Protein AF-A0A397TC24-F1 (afdb_monomer_lite)

Secondary structure (DSSP, 8-state):
----SHHHHHHHHHHHHT--TTTHHHHHHHHHHHHSHHHH-TT-TTTT--EEEEES---STT-TTSSTT-EEEE-SSSEEEEEEEE---SSS-HHHHHHHHHHHHHHHHHHHHHHTTT-TT--EEEEEEEETT--EEESSHHHHHHHHHS--S-GGGTT--

Sequence (161 aa):
MSSIDYTNRNEWISFNSSQKLRNRLEANLQNKLVKNFESLFPENWLLGFKFLYEYNWHPVPNRPDKGRNDIILTNGKGIFAVVETKVLNSYSSSYQKLRDVKRQATNYKTMFLERFADDPAVIAVIGVWVTDNYLIGFSNEIDKVIAKAVEPDYPHLLGYL

Radius of gyration: 15.38 Å; chains: 1; bounding box: 37×41×38 Å

Organism: NCBI:txid658196

pLDDT: mean 78.6, std 15.56, range [31.38, 96.75]

Foldseek 3Di:
DDDFAPPQVVVLVVVLVPDDPVCVLQSVVVVCCLPVVPPLDPVQLALLQNHFPDFLDDLDPPCSVQCGGWTWTHSQQQEIEGEFEEEQPDPDHSVVRVVVQLVSLVVSQVSVCVVCVPPPSHPYYWRKYAYSVGDIDTNDVVSSVVSVVSDNPCNPVVVPD

Structure (mmCIF, N/CA/C/O backbone):
data_AF-A0A397TC24-F1
#
_entry.id   AF-A0A397TC24-F1
#
loop_
_atom_site.group_PDB
_atom_site.id
_atom_site.type_symbol
_atom_site.label_atom_id
_atom_site.label_alt_id
_atom_site.label_comp_id
_atom_site.label_asym_id
_atom_site.label_entity_id
_atom_site.label_seq_id
_atom_site.pdbx_PDB_ins_code
_atom_site.Cartn_x
_atom_site.Cartn_y
_atom_site.Cartn_z
_atom_site.occupancy
_atom_site.B_iso_or_equiv
_atom_site.auth_seq_id
_atom_site.auth_comp_id
_atom_site.auth_asym_id
_atom_site.auth_atom_id
_atom_site.pdbx_PDB_model_num
ATOM 1 N N . MET A 1 1 ? -7.957 -11.635 21.300 1.00 31.38 1 MET A N 1
ATOM 2 C CA . MET A 1 1 ? -7.617 -11.760 19.866 1.00 31.38 1 MET A CA 1
ATOM 3 C C . MET A 1 1 ? -6.398 -10.886 19.602 1.00 31.38 1 MET A C 1
ATOM 5 O O . MET A 1 1 ? -6.231 -9.897 20.299 1.00 31.38 1 MET A O 1
ATOM 9 N N . SER A 1 2 ? -5.514 -11.388 18.742 1.00 35.06 2 SER A N 1
ATOM 10 C CA . SER A 1 2 ? -4.066 -11.152 18.571 1.00 35.06 2 SER A CA 1
ATOM 11 C C . SER A 1 2 ? -3.487 -9.757 18.848 1.00 35.06 2 SER A C 1
ATOM 13 O O . SER A 1 2 ? -4.060 -8.745 18.473 1.00 35.06 2 SER A O 1
ATOM 15 N N . SER A 1 3 ? -2.284 -9.758 19.434 1.00 36.22 3 SER A N 1
ATOM 16 C CA . SER A 1 3 ? -1.353 -8.638 19.621 1.00 36.22 3 SER A CA 1
ATOM 17 C C . SER A 1 3 ? -1.254 -7.732 18.387 1.00 36.22 3 SER A C 1
ATOM 19 O O . SER A 1 3 ? -0.673 -8.114 17.372 1.00 36.22 3 SER A O 1
ATOM 21 N N . ILE A 1 4 ? -1.832 -6.539 18.485 1.00 41.31 4 ILE A N 1
ATOM 22 C CA . ILE A 1 4 ? -1.892 -5.550 17.410 1.00 41.31 4 ILE A CA 1
ATOM 23 C C . ILE A 1 4 ? -0.550 -4.788 17.290 1.00 41.31 4 ILE A C 1
ATOM 25 O O . ILE A 1 4 ? 0.015 -4.312 18.274 1.00 41.31 4 ILE A O 1
ATOM 29 N N . ASP A 1 5 ? -0.076 -4.689 16.044 1.00 55.28 5 ASP A N 1
ATOM 30 C CA . ASP A 1 5 ? 0.802 -3.665 15.438 1.00 55.28 5 ASP A CA 1
ATOM 31 C C . ASP A 1 5 ? 2.321 -3.641 15.702 1.00 55.28 5 ASP A C 1
ATOM 33 O O . ASP A 1 5 ? 3.087 -3.275 14.810 1.00 55.28 5 ASP A O 1
ATOM 37 N N . TYR A 1 6 ? 2.827 -4.074 16.859 1.00 50.84 6 TYR A N 1
ATOM 38 C CA . TYR A 1 6 ? 4.283 -3.981 17.101 1.00 50.84 6 TYR A CA 1
ATOM 39 C C . TYR A 1 6 ? 5.109 -5.071 16.404 1.00 50.84 6 TYR A C 1
ATOM 41 O O . TYR A 1 6 ? 6.239 -4.811 15.983 1.00 50.84 6 TYR A O 1
ATOM 49 N N . THR A 1 7 ? 4.565 -6.281 16.257 1.00 60.41 7 THR A N 1
ATOM 50 C CA . THR A 1 7 ? 5.299 -7.428 15.697 1.00 60.41 7 THR A CA 1
ATOM 51 C C . THR A 1 7 ? 5.629 -7.208 14.222 1.00 60.41 7 THR A C 1
ATOM 53 O O . THR A 1 7 ? 6.805 -7.195 13.865 1.00 60.41 7 THR A O 1
ATOM 56 N N . ASN A 1 8 ? 4.628 -6.883 13.396 1.00 70.62 8 ASN A N 1
ATOM 57 C CA . ASN A 1 8 ? 4.832 -6.611 11.969 1.00 70.62 8 ASN A CA 1
ATOM 58 C C . ASN A 1 8 ? 5.770 -5.421 11.738 1.00 70.62 8 ASN A C 1
ATOM 60 O O . ASN A 1 8 ? 6.551 -5.425 10.791 1.00 70.62 8 ASN A O 1
ATOM 64 N N . ARG A 1 9 ? 5.745 -4.408 12.615 1.00 70.31 9 ARG A N 1
ATOM 65 C CA . ARG A 1 9 ? 6.645 -3.253 12.517 1.00 70.31 9 ARG A CA 1
ATOM 66 C C . ARG A 1 9 ? 8.097 -3.611 12.848 1.00 70.31 9 ARG A C 1
ATOM 68 O O . ARG A 1 9 ? 9.009 -3.141 12.168 1.00 70.31 9 ARG A O 1
ATOM 75 N N . ASN A 1 10 ? 8.330 -4.450 13.855 1.00 68.69 10 ASN A N 1
ATOM 76 C CA . ASN A 1 10 ? 9.671 -4.929 14.209 1.00 68.69 10 ASN A CA 1
ATOM 77 C C . ASN A 1 10 ? 10.237 -5.884 13.146 1.00 68.69 10 ASN A C 1
ATOM 79 O O . ASN A 1 10 ? 11.413 -5.789 12.773 1.00 68.69 10 ASN A O 1
ATOM 83 N N . GLU A 1 11 ? 9.392 -6.763 12.610 1.00 76.88 11 GLU A N 1
ATOM 84 C CA . GLU A 1 11 ? 9.747 -7.642 11.498 1.00 76.88 11 GLU A CA 1
ATOM 85 C C . GLU A 1 11 ? 10.017 -6.840 10.217 1.00 76.88 11 GLU A C 1
ATOM 87 O O . GLU A 1 11 ? 11.026 -7.076 9.549 1.00 76.88 11 GLU A O 1
ATOM 92 N N . TRP A 1 12 ? 9.218 -5.803 9.939 1.00 77.56 12 TRP A N 1
ATOM 93 C CA . TRP A 1 12 ? 9.466 -4.838 8.867 1.00 77.56 12 TRP A CA 1
ATOM 94 C C . TRP A 1 12 ? 10.823 -4.147 9.006 1.00 77.56 12 TRP A C 1
ATOM 96 O O . TRP A 1 12 ? 11.564 -4.064 8.031 1.00 77.56 12 TRP A O 1
ATOM 106 N N . ILE A 1 13 ? 11.188 -3.663 10.199 1.00 73.12 13 ILE A N 1
ATOM 107 C CA . ILE A 1 13 ? 12.490 -3.010 10.423 1.00 73.12 13 ILE A CA 1
ATOM 108 C C . ILE A 1 13 ? 13.638 -3.967 10.074 1.00 73.12 13 ILE A C 1
ATOM 110 O O . ILE A 1 13 ? 14.586 -3.567 9.387 1.00 73.12 13 ILE A O 1
ATOM 114 N N . SER A 1 14 ? 13.538 -5.226 10.503 1.00 75.88 14 SER A N 1
ATOM 115 C CA . SER A 1 14 ? 14.528 -6.269 10.209 1.00 75.88 14 SER A CA 1
ATOM 116 C C . SER A 1 14 ? 14.588 -6.574 8.709 1.00 75.88 14 SER A C 1
ATOM 118 O O . SER A 1 14 ? 15.664 -6.558 8.106 1.00 75.88 14 SER A O 1
ATOM 120 N N . PHE A 1 15 ? 13.427 -6.761 8.079 1.00 76.38 15 PHE A N 1
ATOM 121 C CA . PHE A 1 15 ? 13.292 -7.018 6.648 1.00 76.38 15 PHE A CA 1
ATOM 122 C C . PHE A 1 15 ? 13.861 -5.871 5.804 1.00 76.38 15 PHE A C 1
ATOM 124 O O . PHE A 1 15 ? 14.714 -6.091 4.943 1.00 76.38 15 PHE A O 1
ATOM 131 N N . ASN A 1 16 ? 13.450 -4.637 6.086 1.00 71.56 16 ASN A N 1
ATOM 132 C CA . ASN A 1 16 ? 13.873 -3.438 5.373 1.00 71.56 16 ASN A CA 1
ATOM 133 C C . ASN A 1 16 ? 15.393 -3.224 5.465 1.00 71.56 16 ASN A C 1
ATOM 135 O O . ASN A 1 16 ? 16.034 -2.854 4.480 1.00 71.56 16 ASN A O 1
ATOM 139 N N . SER A 1 17 ? 15.991 -3.524 6.623 1.00 71.94 17 SER A N 1
ATOM 140 C CA . SER A 1 17 ? 17.444 -3.425 6.837 1.00 71.94 17 SER A CA 1
ATOM 141 C C . SER A 1 17 ? 18.251 -4.441 6.014 1.00 71.94 17 SER A C 1
ATOM 143 O O . SER A 1 17 ? 19.431 -4.213 5.756 1.00 71.94 17 SER A O 1
ATOM 145 N N . SER A 1 18 ? 17.624 -5.532 5.559 1.00 71.25 18 SER A N 1
ATOM 146 C CA . SER A 1 18 ? 18.259 -6.594 4.761 1.00 71.25 18 SER A CA 1
ATOM 147 C C . SER A 1 18 ? 18.206 -6.373 3.236 1.00 71.25 18 SER A C 1
ATOM 149 O O . SER A 1 18 ? 18.752 -7.168 2.467 1.00 71.25 18 SER A O 1
ATOM 151 N N . GLN A 1 19 ? 17.558 -5.300 2.764 1.00 69.19 19 GLN A N 1
ATOM 152 C CA . GLN A 1 19 ? 17.333 -5.061 1.334 1.00 69.19 19 GLN A CA 1
ATOM 153 C C . GLN A 1 19 ? 18.613 -4.697 0.563 1.00 69.19 19 GLN A C 1
ATOM 155 O O . GLN A 1 19 ? 19.435 -3.886 0.992 1.00 69.19 19 GLN A O 1
ATOM 160 N N . LYS A 1 20 ? 18.761 -5.257 -0.648 1.00 64.25 20 LYS A N 1
ATOM 161 C CA . LYS A 1 20 ? 19.889 -4.969 -1.557 1.00 64.25 20 LYS A CA 1
ATOM 162 C C . LYS A 1 20 ? 19.849 -3.520 -2.074 1.00 64.25 20 LYS A C 1
ATOM 164 O O . LYS A 1 20 ? 18.779 -2.949 -2.258 1.00 64.25 20 LYS A O 1
ATOM 169 N N . LEU A 1 21 ? 21.015 -2.967 -2.435 1.00 54.66 21 LEU A N 1
ATOM 170 C CA . LEU A 1 21 ? 21.211 -1.581 -2.912 1.00 54.66 21 LEU A CA 1
ATOM 171 C C . LEU A 1 21 ? 20.196 -1.084 -3.963 1.00 54.66 21 LEU A C 1
ATOM 173 O O . LEU A 1 21 ? 19.716 0.037 -3.834 1.00 54.66 21 LEU A O 1
ATOM 177 N N . ARG A 1 22 ? 19.829 -1.897 -4.969 1.00 53.75 22 ARG A N 1
ATOM 178 C CA . ARG A 1 22 ? 18.840 -1.505 -6.002 1.00 53.75 22 ARG A CA 1
ATOM 179 C C . ARG A 1 22 ? 17.420 -1.322 -5.456 1.00 53.75 22 ARG A C 1
ATOM 181 O O . ARG A 1 22 ? 16.700 -0.473 -5.962 1.00 53.75 22 ARG A O 1
ATOM 188 N N . ASN A 1 23 ? 17.054 -2.060 -4.412 1.00 65.88 23 ASN A N 1
ATOM 189 C CA . ASN A 1 23 ? 15.761 -1.932 -3.737 1.00 65.88 23 ASN A CA 1
ATOM 190 C C . ASN A 1 23 ? 15.810 -0.894 -2.611 1.00 65.88 23 ASN A C 1
ATOM 192 O O . ASN A 1 23 ? 14.775 -0.494 -2.100 1.00 65.88 23 ASN A O 1
ATOM 196 N N . ARG A 1 24 ? 17.008 -0.445 -2.217 1.00 73.50 24 ARG A N 1
ATOM 197 C CA . ARG A 1 24 ? 17.217 0.380 -1.025 1.00 73.50 24 ARG A CA 1
ATOM 198 C C . ARG A 1 24 ? 16.514 1.734 -1.101 1.00 73.50 24 ARG A C 1
ATOM 200 O O . ARG A 1 24 ? 16.097 2.237 -0.071 1.00 73.50 24 ARG A O 1
ATOM 207 N N . LEU A 1 25 ? 16.373 2.330 -2.287 1.00 78.44 25 LEU A N 1
ATOM 208 C CA . LEU A 1 25 ? 15.674 3.614 -2.436 1.00 78.44 25 LEU A CA 1
ATOM 209 C C . LEU A 1 25 ? 14.164 3.478 -2.205 1.00 78.44 25 LEU A C 1
ATOM 211 O O . LEU A 1 25 ? 13.588 4.274 -1.470 1.00 78.44 25 LEU A O 1
ATOM 215 N N . GLU A 1 26 ? 13.549 2.452 -2.786 1.00 78.75 26 GLU A N 1
ATOM 216 C CA . GLU A 1 26 ? 12.122 2.162 -2.623 1.00 78.75 26 GLU A CA 1
ATOM 217 C C . GLU A 1 26 ? 11.822 1.669 -1.201 1.00 78.75 26 GLU A C 1
ATOM 219 O O . GLU A 1 26 ? 10.943 2.201 -0.532 1.00 78.75 26 GLU A O 1
ATOM 224 N N . ALA A 1 27 ? 12.672 0.787 -0.674 1.00 79.06 27 ALA A N 1
ATOM 225 C CA . ALA A 1 27 ? 12.647 0.343 0.716 1.00 79.06 27 ALA A CA 1
ATOM 226 C C . ALA A 1 27 ? 12.792 1.527 1.697 1.00 79.06 27 ALA A C 1
ATOM 228 O O . ALA A 1 27 ? 12.069 1.635 2.683 1.00 79.06 27 ALA A O 1
ATOM 229 N N . ASN A 1 28 ? 13.659 2.502 1.400 1.00 81.56 28 ASN A N 1
ATOM 230 C CA . ASN A 1 28 ? 13.764 3.730 2.194 1.00 81.56 28 ASN A CA 1
ATOM 231 C C . ASN A 1 28 ? 12.493 4.587 2.123 1.00 81.56 28 ASN A C 1
ATOM 233 O O . ASN A 1 28 ? 12.125 5.182 3.135 1.00 81.56 28 ASN A O 1
ATOM 237 N N . LEU A 1 29 ? 11.836 4.674 0.963 1.00 82.81 29 LEU A N 1
ATOM 238 C CA . LEU A 1 29 ? 10.561 5.378 0.810 1.00 82.81 29 LEU A CA 1
ATOM 239 C C . LEU A 1 29 ? 9.457 4.697 1.632 1.00 82.81 29 LEU A C 1
ATOM 241 O O . LEU A 1 29 ? 8.767 5.366 2.395 1.00 82.81 29 LEU A O 1
ATOM 245 N N . GLN A 1 30 ? 9.354 3.373 1.563 1.00 82.06 30 GLN A N 1
ATOM 246 C CA . GLN A 1 30 ? 8.423 2.576 2.367 1.00 82.06 30 GLN A CA 1
ATOM 247 C C . GLN A 1 30 ? 8.725 2.690 3.864 1.00 82.06 30 GLN A C 1
ATOM 249 O O . GLN A 1 30 ? 7.831 2.855 4.684 1.00 82.06 30 GLN A O 1
ATOM 254 N N . ASN A 1 31 ? 9.998 2.688 4.251 1.00 80.44 31 ASN A N 1
ATOM 255 C CA . ASN A 1 31 ? 10.389 2.866 5.643 1.00 80.44 31 ASN A CA 1
ATOM 256 C C . ASN A 1 31 ? 10.054 4.271 6.154 1.00 80.44 31 ASN A C 1
ATOM 258 O O . ASN A 1 31 ? 9.653 4.422 7.304 1.00 80.44 31 ASN A O 1
ATOM 262 N N . LYS A 1 32 ? 10.187 5.297 5.307 1.00 79.56 32 LYS A N 1
ATOM 263 C CA . LYS A 1 32 ? 9.715 6.651 5.611 1.00 79.56 32 LYS A CA 1
ATOM 264 C C . LYS A 1 32 ? 8.197 6.670 5.789 1.00 79.56 32 LYS A C 1
ATOM 266 O O . LYS A 1 32 ? 7.750 7.197 6.799 1.00 79.56 32 LYS A O 1
ATOM 271 N N . LEU A 1 33 ? 7.446 6.037 4.885 1.00 78.69 33 LEU A N 1
ATOM 272 C CA . LEU A 1 33 ? 5.995 5.854 4.998 1.00 78.69 33 LEU A CA 1
ATOM 273 C C . LEU A 1 33 ? 5.622 5.209 6.344 1.00 78.69 33 LEU A C 1
ATOM 275 O O . LEU A 1 33 ? 4.882 5.799 7.116 1.00 78.69 33 LEU A O 1
ATOM 279 N N . VAL A 1 34 ? 6.210 4.061 6.687 1.00 77.06 34 VAL A N 1
ATOM 280 C CA . VAL A 1 34 ? 5.903 3.317 7.926 1.00 77.06 34 VAL A CA 1
ATOM 281 C C . VAL A 1 34 ? 6.361 4.045 9.205 1.00 77.06 34 VAL A C 1
ATOM 283 O O . VAL A 1 34 ? 5.780 3.861 10.278 1.00 77.06 34 VAL A O 1
ATOM 286 N N . LYS A 1 35 ? 7.430 4.852 9.153 1.00 74.50 35 LYS A N 1
ATOM 287 C CA . LYS A 1 35 ? 7.957 5.558 10.339 1.00 74.50 35 LYS A CA 1
ATOM 288 C C . LYS A 1 35 ? 7.313 6.916 10.584 1.00 74.50 35 LYS A C 1
ATOM 290 O O . LYS A 1 35 ? 7.052 7.243 11.734 1.00 74.50 35 LYS A O 1
ATOM 295 N N . ASN A 1 36 ? 7.077 7.675 9.521 1.00 68.00 36 ASN A N 1
ATOM 296 C CA . ASN A 1 36 ? 6.734 9.095 9.568 1.00 68.00 36 ASN A CA 1
ATOM 297 C C . ASN A 1 36 ? 5.397 9.365 8.868 1.00 68.00 36 ASN A C 1
ATOM 299 O O . ASN A 1 36 ? 5.219 10.405 8.239 1.00 68.00 36 ASN A O 1
ATOM 303 N N . PHE A 1 37 ? 4.477 8.404 8.943 1.00 66.44 37 PHE A N 1
ATOM 304 C CA . PHE A 1 37 ? 3.209 8.441 8.228 1.00 66.44 37 PHE A CA 1
ATOM 305 C C . PHE A 1 37 ? 2.443 9.754 8.445 1.00 66.44 37 PHE A C 1
ATOM 307 O O . PHE A 1 37 ? 1.965 10.371 7.501 1.00 66.44 37 PHE A O 1
ATOM 314 N N . GLU A 1 38 ? 2.396 10.214 9.692 1.00 62.41 38 GLU A N 1
ATOM 315 C CA . GLU A 1 38 ? 1.660 11.412 10.099 1.00 62.41 38 GLU A CA 1
ATOM 316 C C . GLU A 1 38 ? 2.323 12.718 9.636 1.00 62.41 38 GLU A C 1
ATOM 318 O O . GLU A 1 38 ? 1.632 13.696 9.378 1.00 62.41 38 GLU A O 1
ATOM 323 N N . SER A 1 39 ? 3.654 12.750 9.498 1.00 60.97 39 SER A N 1
ATOM 324 C CA . SER A 1 39 ? 4.402 13.981 9.198 1.00 60.97 39 SER A CA 1
ATOM 325 C C . SER A 1 39 ? 4.775 14.150 7.727 1.00 60.97 39 SER A C 1
ATOM 327 O O . SER A 1 39 ? 5.140 15.247 7.308 1.00 60.97 39 SER A O 1
ATOM 329 N N . LEU A 1 40 ? 4.695 13.085 6.926 1.00 59.78 40 LEU A N 1
ATOM 330 C CA . LEU A 1 40 ? 5.046 13.130 5.504 1.00 59.78 40 LEU A CA 1
ATOM 331 C C . LEU A 1 40 ? 3.917 13.640 4.605 1.00 59.78 40 LEU A C 1
ATOM 333 O O . LEU A 1 40 ? 4.192 13.995 3.458 1.00 59.78 40 LEU A O 1
ATOM 337 N N . PHE A 1 41 ? 2.672 13.680 5.091 1.00 61.56 41 PHE A N 1
ATOM 338 C CA . PHE A 1 41 ? 1.503 13.925 4.245 1.00 61.56 41 PHE A CA 1
ATOM 339 C C . PHE A 1 41 ? 0.675 15.113 4.735 1.00 61.56 41 PHE A C 1
ATOM 341 O O . PHE A 1 41 ? -0.219 14.932 5.559 1.00 61.56 41 PHE A O 1
ATOM 348 N N . PRO A 1 42 ? 0.917 16.322 4.189 1.00 51.44 42 PRO A N 1
ATOM 349 C CA . PRO A 1 42 ? 0.244 17.549 4.621 1.00 51.44 42 PRO A CA 1
ATOM 350 C C . PRO A 1 42 ? -1.270 17.571 4.349 1.00 51.44 42 PRO A C 1
ATOM 352 O O . PRO A 1 42 ? -1.957 18.457 4.842 1.00 51.44 42 PRO A O 1
ATOM 355 N N . GLU A 1 43 ? -1.811 16.611 3.588 1.00 56.44 43 GLU A N 1
ATOM 356 C CA . GLU A 1 43 ? -3.245 16.533 3.276 1.00 56.44 43 GLU A CA 1
ATOM 357 C C . GLU A 1 43 ? -4.007 15.404 3.993 1.00 56.44 43 GLU A C 1
ATOM 359 O O . GLU A 1 43 ? -5.147 15.105 3.640 1.00 56.44 43 GLU A O 1
ATOM 364 N N . ASN A 1 44 ? -3.425 14.765 5.010 1.00 61.25 44 ASN A N 1
ATOM 365 C CA . ASN A 1 44 ? -4.121 13.792 5.864 1.00 61.25 44 ASN A CA 1
ATOM 366 C C . ASN A 1 44 ? -4.682 12.535 5.156 1.00 61.25 44 ASN A C 1
ATOM 368 O O . ASN A 1 44 ? -5.459 11.790 5.751 1.00 61.25 44 ASN A O 1
ATOM 372 N N . TRP A 1 45 ? -4.299 12.265 3.903 1.00 62.38 45 TRP A N 1
ATOM 373 C CA . TRP A 1 45 ? -4.986 11.318 3.005 1.00 62.38 45 TRP A CA 1
ATOM 374 C C . TRP A 1 45 ? -5.061 9.863 3.472 1.00 62.38 45 TRP A C 1
ATOM 376 O O . TRP A 1 45 ? -5.807 9.083 2.891 1.00 62.38 45 TRP A O 1
ATOM 386 N N . LEU A 1 46 ? -4.301 9.485 4.492 1.00 74.00 46 LEU A N 1
ATOM 387 C CA . LEU A 1 46 ? -4.284 8.128 5.017 1.00 74.00 46 LEU A CA 1
ATOM 388 C C . LEU A 1 46 ? -4.112 8.096 6.550 1.00 74.00 46 LEU A C 1
ATOM 390 O O . LEU A 1 46 ? -3.738 7.062 7.092 1.00 74.00 46 LEU A O 1
ATOM 394 N N . LEU A 1 47 ? -4.361 9.199 7.272 1.00 73.94 47 LEU A N 1
ATOM 395 C CA . LEU A 1 47 ? -4.142 9.261 8.734 1.00 73.94 47 LEU A CA 1
ATOM 396 C C . LEU A 1 47 ? -4.905 8.186 9.524 1.00 73.94 47 LEU A C 1
ATOM 398 O O . LEU A 1 47 ? -4.493 7.798 10.616 1.00 73.94 47 LEU A O 1
ATOM 402 N N . GLY A 1 48 ? -6.019 7.701 8.980 1.00 80.06 48 GLY A N 1
ATOM 403 C CA . GLY A 1 48 ? -6.779 6.606 9.566 1.00 80.06 48 GLY A CA 1
ATOM 404 C C . GLY A 1 48 ? -6.161 5.210 9.383 1.00 80.06 48 GLY A C 1
ATOM 405 O O . GLY A 1 48 ? -6.604 4.273 10.040 1.00 80.06 48 GLY A O 1
ATOM 406 N N . PHE A 1 49 ? -5.140 5.040 8.535 1.00 85.69 49 PHE A N 1
ATOM 407 C CA . PHE A 1 49 ? -4.502 3.753 8.216 1.00 85.69 49 PHE A CA 1
ATOM 408 C C . PHE A 1 49 ? -3.248 3.523 9.067 1.00 85.69 49 PHE A C 1
ATOM 410 O O . PHE A 1 49 ? -2.118 3.579 8.584 1.00 85.69 49 PHE A O 1
ATOM 417 N N . LYS A 1 50 ? -3.459 3.291 10.362 1.00 79.75 50 LYS A N 1
ATOM 418 C CA . LYS A 1 50 ? -2.394 3.278 11.376 1.00 79.75 50 LYS A CA 1
ATOM 419 C C . LYS A 1 50 ? -1.595 1.979 11.442 1.00 79.75 50 LYS A C 1
ATOM 421 O O . LYS A 1 50 ? -0.479 1.989 11.947 1.00 79.75 50 LYS A O 1
ATOM 426 N N . PHE A 1 51 ? -2.158 0.884 10.943 1.00 82.38 51 PHE A N 1
ATOM 427 C CA . PHE A 1 51 ? -1.616 -0.450 11.166 1.00 82.38 51 PHE A CA 1
ATOM 428 C C . PHE A 1 51 ? -0.931 -0.989 9.911 1.00 82.38 51 PHE A C 1
ATOM 430 O O . PHE A 1 51 ? -1.503 -0.924 8.819 1.00 82.38 51 PHE A O 1
ATOM 437 N N . LEU A 1 52 ? 0.256 -1.583 10.067 1.00 86.81 52 LEU A N 1
ATOM 438 C CA . LEU A 1 52 ? 0.912 -2.340 8.995 1.00 86.81 52 LEU A CA 1
ATOM 439 C C . LEU A 1 52 ? 0.365 -3.775 8.978 1.00 86.81 52 LEU A C 1
ATOM 441 O O . LEU A 1 52 ? 0.747 -4.609 9.802 1.00 86.81 52 LEU A O 1
ATOM 445 N N . TYR A 1 53 ? -0.530 -4.061 8.035 1.00 88.12 53 TYR A N 1
ATOM 446 C CA . TYR A 1 53 ? -1.180 -5.366 7.911 1.00 88.12 53 TYR A CA 1
ATOM 447 C C . TYR A 1 53 ? -0.246 -6.421 7.312 1.00 88.12 53 TYR A C 1
ATOM 449 O O . TYR A 1 53 ? -0.052 -7.481 7.900 1.00 88.12 53 TYR A O 1
ATOM 457 N N . GLU A 1 54 ? 0.361 -6.118 6.166 1.00 87.75 54 GLU A N 1
ATOM 458 C CA . GLU A 1 54 ? 1.263 -7.025 5.455 1.00 87.75 54 GLU A CA 1
ATOM 459 C C . GLU A 1 54 ? 2.373 -6.204 4.791 1.00 87.75 54 GLU A C 1
ATOM 461 O O . GLU A 1 54 ? 2.171 -5.060 4.379 1.00 87.75 54 GLU A O 1
ATOM 466 N N . TYR A 1 55 ? 3.567 -6.776 4.714 1.00 84.06 55 TY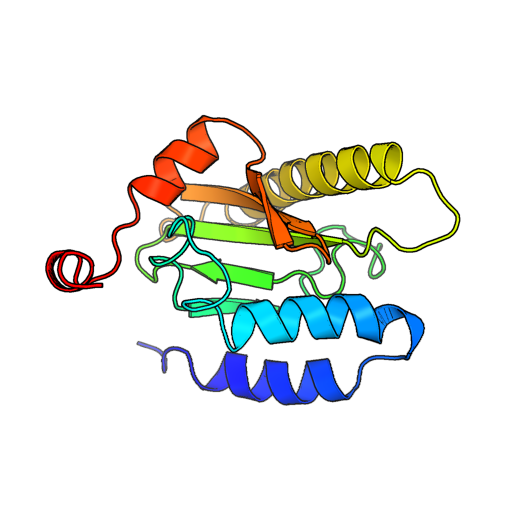R A N 1
ATOM 467 C CA . TYR A 1 55 ? 4.711 -6.201 4.018 1.00 84.06 55 TYR A CA 1
ATOM 468 C C . TYR A 1 55 ? 5.359 -7.275 3.155 1.00 84.06 55 TYR A C 1
ATOM 470 O O . TYR A 1 55 ? 5.154 -8.467 3.386 1.00 84.06 55 TYR A O 1
ATOM 478 N N . ASN A 1 56 ? 6.175 -6.861 2.180 1.00 76.81 56 ASN A N 1
ATOM 479 C CA . ASN A 1 56 ? 6.760 -7.796 1.215 1.00 76.81 56 ASN A CA 1
ATOM 480 C C . ASN A 1 56 ? 5.681 -8.632 0.522 1.00 76.81 56 ASN A C 1
ATOM 482 O O . ASN A 1 56 ? 5.806 -9.849 0.370 1.00 76.81 56 ASN A O 1
ATOM 486 N N . TRP A 1 57 ? 4.588 -7.970 0.171 1.00 80.00 57 TRP A N 1
ATOM 487 C CA . TRP A 1 57 ? 3.450 -8.649 -0.401 1.00 80.00 57 TRP A CA 1
ATOM 488 C C . TRP A 1 57 ? 3.784 -9.152 -1.812 1.00 80.00 57 TRP A C 1
ATOM 490 O O . TRP A 1 57 ? 4.477 -8.496 -2.584 1.00 80.00 57 TRP A O 1
ATOM 500 N N . HIS A 1 58 ? 3.331 -10.360 -2.143 1.00 79.12 58 HIS A N 1
ATOM 501 C CA . HIS A 1 58 ? 3.596 -10.998 -3.435 1.00 79.12 58 HIS A CA 1
ATOM 502 C C . HIS A 1 58 ? 2.271 -11.258 -4.153 1.00 79.12 58 HIS A C 1
ATOM 504 O O . HIS A 1 58 ? 1.780 -12.388 -4.147 1.00 79.12 58 HIS A O 1
ATOM 510 N N . PRO A 1 59 ? 1.666 -10.219 -4.753 1.00 75.81 59 PRO A N 1
ATOM 511 C CA . PRO A 1 59 ? 0.345 -10.324 -5.363 1.00 75.81 59 PRO A CA 1
ATOM 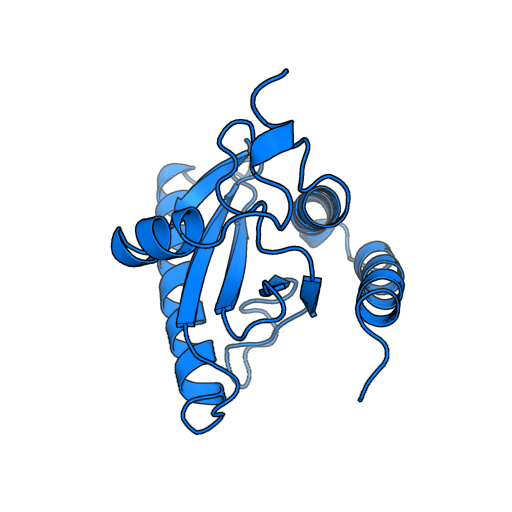512 C C . PRO A 1 59 ? 0.298 -11.258 -6.573 1.00 75.81 59 PRO A C 1
ATOM 514 O O . PRO A 1 59 ? -0.754 -11.804 -6.884 1.00 75.81 59 PRO A O 1
ATOM 517 N N . VAL A 1 60 ? 1.421 -11.438 -7.278 1.00 79.19 60 VAL A N 1
ATOM 518 C CA . VAL A 1 60 ? 1.451 -12.170 -8.549 1.00 79.19 60 VAL A CA 1
ATOM 519 C C . VAL A 1 60 ? 2.055 -13.568 -8.358 1.00 79.19 60 VAL A C 1
ATOM 521 O O . VAL A 1 60 ? 3.259 -13.684 -8.092 1.00 79.19 60 VAL A O 1
ATOM 524 N N . PRO A 1 61 ? 1.273 -14.647 -8.563 1.00 76.56 61 PRO A N 1
ATOM 525 C CA . PRO A 1 61 ? 1.780 -16.013 -8.492 1.00 76.56 61 PRO A CA 1
ATOM 526 C C . PRO A 1 61 ? 2.971 -16.224 -9.432 1.00 76.56 61 PRO A C 1
ATOM 528 O O . PRO A 1 61 ? 2.971 -15.767 -10.576 1.00 76.56 61 PRO A O 1
ATOM 531 N N . ASN A 1 62 ? 3.998 -16.932 -8.955 1.00 79.50 62 ASN A N 1
ATOM 532 C CA . ASN A 1 62 ? 5.217 -17.255 -9.712 1.00 79.50 62 ASN A CA 1
ATOM 533 C C . ASN A 1 62 ? 6.028 -16.038 -10.205 1.00 79.50 62 ASN A C 1
ATOM 535 O O . ASN A 1 62 ? 6.930 -16.187 -11.033 1.00 79.50 62 ASN A O 1
ATOM 539 N N . ARG A 1 63 ? 5.745 -14.831 -9.695 1.00 77.12 63 ARG A N 1
ATOM 540 C CA . ARG A 1 63 ? 6.464 -13.591 -10.018 1.00 77.12 63 ARG A CA 1
ATOM 541 C C . ARG A 1 63 ? 6.872 -12.870 -8.734 1.00 77.12 63 ARG A C 1
ATOM 543 O O . ARG A 1 63 ? 6.334 -11.810 -8.425 1.00 77.12 63 ARG A O 1
ATOM 550 N N . PRO A 1 64 ? 7.860 -13.406 -7.991 1.00 69.19 64 PRO A N 1
ATOM 551 C CA . PRO A 1 64 ? 8.321 -12.803 -6.740 1.00 69.19 64 PRO A CA 1
ATOM 552 C C . PRO A 1 64 ? 9.004 -11.439 -6.945 1.00 69.19 64 PRO A C 1
ATOM 554 O O . PRO A 1 64 ? 9.393 -10.789 -5.984 1.00 69.19 64 PRO A O 1
ATOM 557 N N . ASP A 1 65 ? 9.206 -11.011 -8.195 1.00 69.50 65 ASP A N 1
ATOM 558 C CA . ASP A 1 65 ? 9.648 -9.671 -8.577 1.00 69.50 65 ASP A CA 1
ATOM 559 C C . ASP A 1 65 ? 8.515 -8.631 -8.580 1.00 69.50 65 ASP A C 1
ATOM 561 O O . ASP A 1 65 ? 8.796 -7.433 -8.584 1.00 69.50 65 ASP A O 1
ATOM 565 N N . LYS A 1 66 ? 7.247 -9.060 -8.612 1.00 71.56 66 LYS A N 1
ATOM 566 C CA . LYS A 1 66 ? 6.076 -8.190 -8.752 1.00 71.56 66 LYS A CA 1
ATOM 567 C C . LYS A 1 66 ? 5.402 -7.962 -7.407 1.00 71.56 66 LYS A C 1
ATOM 569 O O . LYS A 1 66 ? 4.970 -8.909 -6.762 1.00 71.56 66 LYS A O 1
ATOM 574 N N . GLY A 1 67 ? 5.347 -6.692 -7.017 1.00 64.69 67 GLY A N 1
ATOM 575 C CA . GLY A 1 67 ? 4.808 -6.221 -5.740 1.00 64.69 67 GLY A CA 1
ATOM 576 C C . GLY A 1 67 ? 5.761 -6.419 -4.566 1.00 64.69 67 GLY A C 1
ATOM 577 O O . GLY A 1 67 ? 5.461 -6.057 -3.437 1.00 64.69 67 GLY A O 1
ATOM 578 N N . ARG A 1 68 ? 6.957 -6.956 -4.833 1.00 68.75 68 ARG A N 1
ATOM 579 C CA . ARG A 1 68 ? 7.981 -7.177 -3.820 1.00 68.75 68 ARG A CA 1
ATOM 580 C C . ARG A 1 68 ? 8.273 -5.880 -3.066 1.00 68.75 68 ARG A C 1
ATOM 582 O O . ARG A 1 68 ? 8.731 -4.910 -3.660 1.00 68.75 68 ARG A O 1
ATOM 589 N N . ASN A 1 69 ? 8.134 -5.954 -1.745 1.00 69.25 69 ASN A N 1
ATOM 590 C CA . ASN A 1 69 ? 8.246 -4.864 -0.768 1.00 69.25 69 ASN A CA 1
ATOM 591 C C . ASN A 1 69 ? 7.028 -3.942 -0.633 1.00 69.25 69 ASN A C 1
ATOM 593 O O . ASN A 1 69 ? 7.049 -3.114 0.273 1.00 69.25 69 ASN A O 1
ATOM 597 N N . ASP A 1 70 ? 5.977 -4.090 -1.439 1.00 81.88 70 ASP A N 1
ATOM 598 C CA . ASP A 1 70 ? 4.754 -3.318 -1.224 1.00 81.88 70 ASP A CA 1
ATOM 599 C C . ASP A 1 70 ? 4.184 -3.585 0.164 1.00 81.88 70 ASP A C 1
ATOM 601 O O . ASP A 1 70 ? 4.357 -4.665 0.753 1.00 81.88 70 ASP A O 1
ATOM 605 N N . ILE A 1 71 ? 3.525 -2.554 0.681 1.00 88.25 71 ILE A N 1
ATOM 606 C CA . ILE A 1 71 ? 2.953 -2.549 2.018 1.00 88.25 71 ILE A CA 1
ATOM 607 C C . ILE A 1 71 ? 1.436 -2.469 1.919 1.00 88.25 71 ILE A C 1
ATOM 609 O O . ILE A 1 71 ? 0.875 -1.768 1.074 1.00 88.25 71 ILE A O 1
ATOM 613 N N . ILE A 1 72 ? 0.776 -3.178 2.821 1.00 90.94 72 ILE A N 1
ATOM 614 C CA . ILE A 1 72 ? -0.662 -3.103 3.022 1.00 90.94 72 ILE A CA 1
ATOM 615 C C . ILE A 1 72 ? -0.882 -2.479 4.390 1.00 90.94 72 ILE A C 1
ATOM 617 O O . ILE A 1 72 ? -0.416 -2.996 5.408 1.00 90.94 72 ILE A O 1
ATOM 621 N N . LEU A 1 73 ? -1.590 -1.357 4.407 1.00 90.44 73 LEU A N 1
ATOM 622 C CA . LE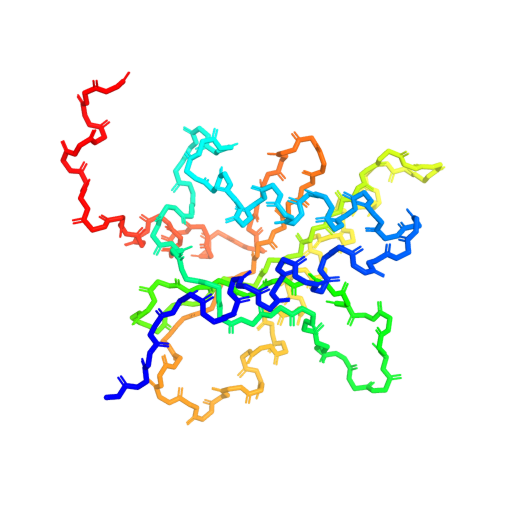U A 1 73 ? -1.994 -0.673 5.628 1.00 90.44 73 LEU A CA 1
ATOM 623 C C . LEU A 1 73 ? -3.465 -0.959 5.925 1.00 90.44 73 LEU A C 1
ATOM 625 O O . LEU A 1 73 ? -4.239 -1.273 5.023 1.00 90.44 73 LEU A O 1
ATOM 629 N N . THR A 1 74 ? -3.881 -0.816 7.178 1.00 91.06 74 THR A N 1
ATOM 630 C CA . THR A 1 74 ? -5.294 -0.917 7.561 1.00 91.06 74 THR A CA 1
ATOM 631 C C . THR A 1 74 ? -5.659 0.078 8.654 1.00 91.06 74 THR A C 1
ATOM 633 O O . THR A 1 74 ? -4.809 0.521 9.427 1.00 91.06 74 THR A O 1
ATOM 636 N N . ASN A 1 75 ? -6.944 0.427 8.721 1.00 88.88 75 ASN A N 1
ATOM 637 C CA . ASN A 1 75 ? -7.529 1.164 9.840 1.00 88.88 75 ASN A CA 1
ATOM 638 C C . ASN A 1 75 ? -7.934 0.263 11.023 1.00 88.88 75 ASN A C 1
ATOM 640 O O . ASN A 1 75 ? -8.468 0.755 12.014 1.00 88.88 75 ASN A O 1
ATOM 644 N N . GLY A 1 76 ? -7.745 -1.059 10.909 1.00 88.88 76 GLY A N 1
ATOM 645 C CA . GLY A 1 76 ? -8.126 -2.037 11.934 1.00 88.88 76 GLY A CA 1
ATOM 646 C C . GLY A 1 76 ? -9.635 -2.291 12.037 1.00 88.88 76 GLY A C 1
ATOM 647 O O . GLY A 1 76 ? -10.071 -3.052 12.895 1.00 88.88 76 GLY A O 1
ATOM 648 N N . LYS A 1 77 ? -10.436 -1.675 11.161 1.00 90.75 77 LYS A N 1
ATOM 649 C CA . LYS A 1 77 ? -11.903 -1.781 11.089 1.00 90.75 77 LYS A CA 1
ATOM 650 C C . LYS A 1 77 ? -12.346 -2.308 9.715 1.00 90.75 77 LYS A C 1
ATOM 652 O O . LYS A 1 77 ? -13.414 -1.956 9.234 1.00 90.75 77 LYS A O 1
ATOM 657 N N . GLY A 1 78 ? -11.495 -3.102 9.062 1.00 92.75 78 GLY A N 1
ATOM 658 C CA . GLY A 1 78 ? -11.794 -3.767 7.791 1.00 92.75 78 GLY A CA 1
ATOM 659 C C . GLY A 1 78 ? -11.585 -2.936 6.524 1.00 92.75 78 GLY A C 1
ATOM 660 O O . GLY A 1 78 ? -11.986 -3.370 5.445 1.00 92.75 78 GLY A O 1
ATOM 661 N N . ILE A 1 79 ? -10.952 -1.761 6.620 1.00 94.69 79 ILE A N 1
ATOM 662 C CA . ILE A 1 79 ? -10.546 -0.972 5.449 1.00 94.69 79 ILE A CA 1
ATOM 663 C C . ILE A 1 79 ? -9.038 -1.111 5.254 1.00 94.69 79 ILE A C 1
ATOM 665 O O . ILE A 1 79 ? -8.259 -0.860 6.178 1.00 94.69 79 ILE A O 1
ATOM 669 N N . PHE A 1 80 ? -8.630 -1.503 4.050 1.00 94.75 80 PHE A N 1
ATOM 670 C CA . PHE A 1 80 ? -7.239 -1.778 3.692 1.00 94.75 80 PHE A CA 1
ATOM 671 C C . PHE A 1 80 ? -6.751 -0.829 2.600 1.00 94.75 80 PHE A C 1
ATOM 673 O O . PHE A 1 80 ? -7.484 -0.518 1.663 1.00 94.75 80 PHE A O 1
ATOM 680 N N . ALA A 1 81 ? -5.503 -0.385 2.703 1.00 94.19 81 ALA A N 1
ATOM 681 C CA . ALA A 1 81 ? -4.815 0.379 1.676 1.00 94.19 81 ALA A CA 1
ATOM 682 C C . ALA A 1 81 ? -3.656 -0.445 1.127 1.00 94.19 81 ALA A C 1
ATOM 684 O O . ALA A 1 81 ? -2.697 -0.733 1.839 1.00 94.19 81 ALA A O 1
ATOM 685 N N . VAL A 1 82 ? -3.746 -0.803 -0.149 1.00 94.56 82 VAL A N 1
ATOM 686 C CA . VAL A 1 82 ? -2.664 -1.440 -0.895 1.00 94.56 82 VAL A CA 1
ATOM 687 C C . VAL A 1 82 ? -1.779 -0.334 -1.455 1.00 94.56 82 VAL A C 1
ATOM 689 O O . VAL A 1 82 ? -2.233 0.441 -2.299 1.00 94.56 82 VAL A O 1
ATOM 692 N N . VAL A 1 83 ? -0.545 -0.224 -0.962 1.00 91.94 83 VAL A N 1
ATOM 693 C CA . VAL A 1 83 ? 0.352 0.896 -1.268 1.00 91.94 83 VAL A CA 1
ATOM 694 C C . VAL A 1 83 ? 1.505 0.424 -2.148 1.00 91.94 83 VAL A C 1
ATOM 696 O O . VAL A 1 83 ? 2.430 -0.238 -1.682 1.00 91.94 83 VAL A O 1
ATOM 699 N N . GLU A 1 84 ? 1.471 0.834 -3.414 1.00 92.38 84 GLU A N 1
ATOM 700 C CA . GLU A 1 84 ? 2.601 0.708 -4.336 1.00 92.38 84 GLU A CA 1
ATOM 701 C C . GLU A 1 84 ? 3.489 1.955 -4.218 1.00 92.38 84 GLU A C 1
ATOM 703 O O . GLU A 1 84 ? 3.016 3.097 -4.254 1.00 92.38 84 GLU A O 1
ATOM 708 N N . THR A 1 85 ? 4.803 1.753 -4.160 1.00 89.00 85 THR A N 1
ATOM 709 C CA . THR A 1 85 ? 5.779 2.849 -4.114 1.00 89.00 85 THR A CA 1
ATOM 710 C C . THR A 1 85 ? 6.691 2.863 -5.333 1.00 89.00 85 THR A C 1
ATOM 712 O O . THR A 1 85 ? 7.110 1.809 -5.796 1.00 89.00 85 THR A O 1
ATOM 715 N N . LYS A 1 86 ? 7.072 4.047 -5.830 1.00 88.94 86 LYS A N 1
ATOM 716 C CA . LYS A 1 86 ? 7.986 4.162 -6.977 1.00 88.94 86 LYS A CA 1
ATOM 717 C C . LYS A 1 86 ? 9.018 5.269 -6.854 1.00 88.94 86 LYS A C 1
ATOM 719 O O . LYS A 1 86 ? 8.695 6.425 -6.611 1.00 88.94 86 LYS A O 1
ATOM 724 N N . VAL A 1 87 ? 10.266 4.940 -7.167 1.00 86.81 87 VAL A N 1
ATOM 725 C CA . VAL A 1 87 ? 11.345 5.925 -7.318 1.00 86.81 87 VAL A CA 1
ATOM 726 C C . VAL A 1 87 ? 11.374 6.436 -8.761 1.00 86.81 87 VAL A C 1
ATOM 728 O O . VAL A 1 87 ? 11.583 5.662 -9.703 1.00 86.81 87 VAL A O 1
ATOM 731 N N . LEU A 1 88 ? 11.154 7.737 -8.963 1.00 83.56 88 LEU A N 1
ATOM 732 C CA . LEU A 1 88 ? 11.080 8.341 -10.292 1.00 83.56 88 LEU A CA 1
ATOM 733 C C . LEU A 1 88 ? 12.462 8.628 -10.894 1.00 83.56 88 LEU A C 1
ATOM 735 O O . LEU A 1 88 ? 12.587 8.650 -12.121 1.00 83.56 88 LEU A O 1
ATOM 739 N N . ASN A 1 89 ? 13.498 8.769 -10.063 1.00 70.81 89 ASN A N 1
ATOM 740 C CA . ASN A 1 89 ? 14.824 9.287 -10.424 1.00 70.81 89 ASN A CA 1
ATOM 741 C C . ASN A 1 89 ? 15.757 8.312 -11.189 1.00 70.81 89 ASN A C 1
ATOM 743 O O . ASN A 1 89 ? 16.957 8.258 -10.941 1.00 70.81 89 ASN A O 1
ATOM 747 N N . SER A 1 90 ? 15.229 7.503 -12.111 1.00 59.94 90 SER A N 1
ATOM 748 C CA . SER A 1 90 ? 16.052 6.638 -12.981 1.00 59.94 90 SER A CA 1
ATOM 749 C C . SER A 1 90 ? 15.915 7.011 -14.459 1.00 59.94 90 SER A C 1
ATOM 751 O O . SER A 1 90 ? 14.929 7.633 -14.829 1.00 59.94 90 SER A O 1
ATOM 753 N N . TYR A 1 91 ? 16.864 6.589 -15.299 1.00 57.47 91 TYR A N 1
ATOM 754 C CA . TYR A 1 91 ? 17.030 6.875 -16.740 1.00 57.47 91 TYR A CA 1
ATOM 755 C C . TYR A 1 91 ? 15.803 6.714 -17.681 1.00 57.47 91 TYR A C 1
ATOM 757 O O . TYR A 1 91 ? 15.928 6.936 -18.882 1.00 57.47 91 TYR A O 1
ATOM 765 N N . SER A 1 92 ? 14.626 6.321 -17.187 1.00 62.34 92 SER A N 1
ATOM 766 C CA . SER A 1 92 ? 13.373 6.240 -17.949 1.00 62.34 92 SER A CA 1
ATOM 767 C C . SER A 1 92 ? 12.465 7.451 -17.706 1.00 62.34 92 SER A C 1
ATOM 769 O O . SER A 1 92 ? 12.512 8.060 -16.636 1.00 62.34 92 SER A O 1
ATOM 771 N N . SER A 1 93 ? 11.574 7.759 -18.658 1.00 77.06 93 SER A N 1
ATOM 772 C CA . SER A 1 93 ? 10.649 8.893 -18.520 1.00 77.06 93 SER A CA 1
ATOM 773 C C . SER A 1 93 ? 9.813 8.797 -17.231 1.00 77.06 93 SER A C 1
ATOM 775 O O . SER A 1 93 ? 9.164 7.781 -16.957 1.00 77.06 93 SER A O 1
ATOM 777 N N . SER A 1 94 ? 9.826 9.865 -16.430 1.00 79.00 94 SER A N 1
ATOM 778 C CA . SER A 1 94 ? 9.051 9.982 -15.184 1.00 79.00 94 SER A CA 1
ATOM 779 C C . SER A 1 94 ? 7.557 9.738 -15.416 1.00 79.00 94 SER A C 1
ATOM 781 O O . SER A 1 94 ? 6.892 9.100 -14.604 1.00 79.00 94 SER A O 1
ATOM 783 N N . TYR A 1 95 ? 7.048 10.156 -16.576 1.00 83.81 95 TYR A N 1
ATOM 784 C CA . TYR A 1 95 ? 5.665 9.946 -16.988 1.00 83.81 95 TYR A CA 1
ATOM 785 C C . TYR A 1 95 ? 5.298 8.467 -17.177 1.00 83.81 95 TYR A C 1
ATOM 787 O O . TYR A 1 95 ? 4.227 8.037 -16.746 1.00 83.81 95 TYR A O 1
ATOM 795 N N . GLN A 1 96 ? 6.172 7.657 -17.787 1.00 86.25 96 GLN A N 1
ATOM 796 C CA . GLN A 1 96 ? 5.913 6.224 -17.935 1.00 86.25 96 GLN A CA 1
ATOM 797 C C . GLN A 1 96 ? 5.894 5.524 -16.578 1.00 86.25 96 GLN A C 1
ATOM 799 O O . GLN A 1 96 ? 4.950 4.792 -16.299 1.00 86.25 96 GLN A O 1
ATOM 804 N N . LYS A 1 97 ? 6.854 5.834 -15.700 1.00 86.00 97 LYS A N 1
ATOM 805 C CA . LYS A 1 97 ? 6.864 5.296 -14.333 1.00 86.00 97 LYS A CA 1
ATOM 806 C C . LYS A 1 97 ? 5.616 5.681 -13.544 1.00 86.00 97 LYS A C 1
ATOM 808 O O . LYS A 1 97 ? 5.080 4.848 -12.823 1.00 86.00 97 LYS A O 1
ATOM 813 N N . LEU A 1 98 ? 5.144 6.918 -13.699 1.00 88.25 98 LEU A N 1
ATOM 814 C CA . LEU A 1 98 ? 3.923 7.383 -13.048 1.00 88.25 98 LEU A CA 1
ATOM 815 C C . LEU A 1 98 ? 2.679 6.645 -13.568 1.00 88.25 98 LEU A C 1
ATOM 817 O O . LEU A 1 98 ? 1.761 6.356 -12.809 1.00 88.25 98 LEU A O 1
ATOM 821 N N . ARG A 1 99 ? 2.623 6.319 -14.862 1.00 90.38 99 ARG A N 1
ATOM 822 C CA . ARG A 1 99 ? 1.548 5.467 -15.394 1.00 90.38 99 ARG A CA 1
ATOM 823 C C . ARG A 1 99 ? 1.657 4.031 -14.892 1.00 90.38 99 ARG A C 1
ATOM 825 O O . ARG A 1 99 ? 0.638 3.432 -14.561 1.00 90.38 99 ARG A O 1
ATOM 832 N N . ASP A 1 100 ? 2.872 3.500 -14.808 1.00 90.31 100 ASP A N 1
ATOM 833 C CA . ASP A 1 100 ? 3.111 2.141 -14.335 1.00 90.31 100 ASP A CA 1
ATOM 834 C C . ASP A 1 100 ? 2.724 1.982 -12.862 1.00 90.31 100 ASP A C 1
ATOM 836 O O . ASP A 1 100 ? 1.980 1.057 -12.553 1.00 90.31 100 ASP A O 1
ATOM 840 N N . VAL A 1 101 ? 3.126 2.910 -11.984 1.00 90.62 101 VAL A N 1
ATOM 841 C CA . VAL A 1 101 ? 2.785 2.865 -10.550 1.00 90.62 101 VAL A CA 1
ATOM 842 C C . VAL A 1 101 ? 1.270 2.955 -10.326 1.00 90.62 101 VAL A C 1
ATOM 844 O O . VAL A 1 101 ? 0.713 2.200 -9.536 1.00 90.62 101 VAL A O 1
ATOM 847 N N . LYS A 1 102 ? 0.569 3.796 -11.101 1.00 93.50 102 LYS A N 1
ATOM 848 C CA . LYS A 1 102 ? -0.901 3.902 -11.072 1.00 93.50 102 LYS A CA 1
ATOM 849 C C . LYS A 1 102 ? -1.579 2.591 -11.466 1.00 93.50 102 LYS A C 1
ATOM 851 O O . LYS A 1 102 ? -2.495 2.128 -10.787 1.00 93.50 102 LYS A O 1
ATOM 856 N N . ARG A 1 103 ? -1.121 1.985 -12.567 1.00 94.12 103 ARG A N 1
ATOM 857 C CA . ARG A 1 103 ? -1.642 0.699 -13.046 1.00 94.12 103 ARG A CA 1
ATOM 858 C C . ARG A 1 103 ? -1.350 -0.421 -12.048 1.00 94.12 103 ARG A C 1
ATOM 860 O O . ARG A 1 103 ? -2.221 -1.249 -11.816 1.00 94.12 103 ARG A O 1
ATOM 867 N N . GLN A 1 104 ? -0.153 -0.442 -11.461 1.00 93.00 104 GLN A N 1
ATOM 868 C CA . GLN A 1 104 ? 0.221 -1.423 -10.443 1.00 93.00 104 GLN A CA 1
ATOM 869 C C . GLN A 1 104 ? -0.690 -1.321 -9.220 1.00 93.00 104 GLN A C 1
ATOM 871 O O . GLN A 1 104 ? -1.323 -2.317 -8.896 1.00 93.00 104 GLN A O 1
ATOM 876 N N . ALA A 1 105 ? -0.870 -0.128 -8.641 1.00 94.06 105 ALA A N 1
ATOM 877 C CA . ALA A 1 105 ? -1.774 0.079 -7.505 1.00 94.06 105 ALA A CA 1
ATOM 878 C C . ALA A 1 105 ? -3.204 -0.424 -7.783 1.00 94.06 105 ALA A C 1
ATOM 880 O O . ALA A 1 105 ? -3.816 -1.067 -6.930 1.00 94.06 105 ALA A O 1
ATOM 881 N N . THR A 1 106 ? -3.709 -0.204 -9.0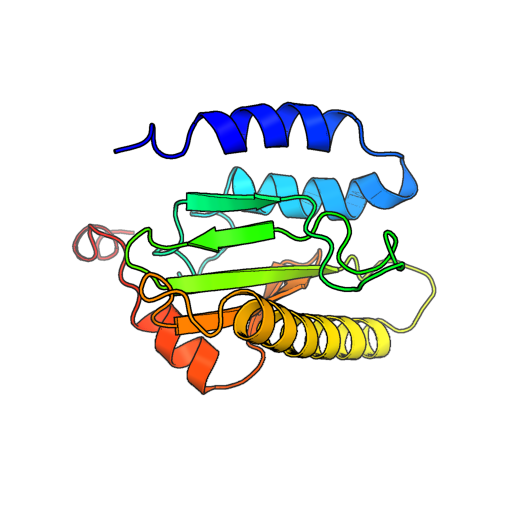03 1.00 95.94 106 THR A N 1
ATOM 882 C CA . THR A 1 106 ? -5.032 -0.696 -9.421 1.00 95.94 106 THR A CA 1
ATOM 883 C C . THR A 1 106 ? -5.070 -2.223 -9.505 1.00 95.94 106 THR A C 1
ATOM 885 O O . THR A 1 106 ? -5.941 -2.853 -8.914 1.00 95.94 106 THR A O 1
ATOM 888 N N . ASN A 1 107 ? -4.117 -2.831 -10.218 1.00 94.31 107 ASN A N 1
ATOM 889 C CA . ASN A 1 107 ? -4.060 -4.285 -10.393 1.00 94.31 107 ASN A CA 1
ATOM 890 C C . ASN A 1 107 ? -3.910 -5.005 -9.054 1.00 94.31 107 ASN A C 1
ATOM 892 O O . ASN A 1 107 ? -4.517 -6.042 -8.813 1.00 94.31 107 ASN A O 1
ATOM 896 N N . TYR A 1 108 ? -3.092 -4.438 -8.184 1.00 94.19 108 TYR A N 1
ATOM 897 C CA . TYR A 1 108 ? -2.816 -4.975 -6.873 1.00 94.19 108 TYR A CA 1
ATOM 898 C C . TYR A 1 108 ? -4.034 -4.869 -5.960 1.00 94.19 108 TYR A C 1
ATOM 900 O O . TYR A 1 108 ? -4.426 -5.872 -5.370 1.00 94.19 108 TYR A O 1
ATOM 908 N N . LYS A 1 109 ? -4.734 -3.730 -5.934 1.00 95.19 109 LYS A N 1
ATOM 909 C CA . LYS A 1 109 ? -6.049 -3.652 -5.284 1.00 95.19 109 LYS A CA 1
ATOM 910 C C . LYS A 1 109 ? -6.973 -4.801 -5.726 1.00 95.19 109 LYS A C 1
ATOM 912 O O . LYS A 1 109 ? -7.576 -5.444 -4.871 1.00 95.19 109 LYS A O 1
ATOM 917 N N . THR A 1 110 ? -7.067 -5.076 -7.029 1.00 95.19 110 THR A N 1
ATOM 918 C CA . THR A 1 110 ? -7.887 -6.182 -7.552 1.00 95.19 110 THR A CA 1
ATOM 919 C C . THR A 1 110 ? -7.420 -7.539 -7.027 1.00 95.19 110 THR A C 1
ATOM 921 O O . THR A 1 110 ? -8.235 -8.303 -6.528 1.00 95.19 110 THR A O 1
ATOM 924 N N . MET A 1 111 ? -6.115 -7.814 -7.049 1.00 93.94 111 MET A N 1
ATOM 925 C CA . MET A 1 111 ? -5.556 -9.076 -6.542 1.00 93.94 111 MET A CA 1
ATOM 926 C C . MET A 1 111 ? -5.775 -9.260 -5.035 1.00 93.94 111 MET A C 1
ATOM 928 O O . MET A 1 111 ? -5.998 -10.377 -4.576 1.00 93.94 111 MET A O 1
ATOM 932 N N . PHE A 1 112 ? -5.736 -8.178 -4.252 1.00 94.19 112 PHE A N 1
ATOM 933 C CA . PHE A 1 112 ? -6.096 -8.234 -2.836 1.00 94.19 112 PHE A CA 1
ATOM 934 C C . PHE A 1 112 ? -7.574 -8.609 -2.669 1.00 94.19 112 PHE A C 1
ATOM 936 O O . PHE A 1 112 ? -7.889 -9.515 -1.904 1.00 94.19 112 PHE A O 1
ATOM 943 N N . LEU A 1 113 ? -8.475 -7.955 -3.408 1.00 95.00 113 LEU A N 1
ATOM 944 C CA . LEU A 1 113 ? -9.908 -8.261 -3.362 1.00 95.00 113 LEU A CA 1
ATOM 945 C C . LEU A 1 113 ? -10.203 -9.709 -3.773 1.00 95.00 113 LEU A C 1
ATOM 947 O O . LEU A 1 113 ? -11.009 -10.360 -3.127 1.00 95.00 113 LEU A O 1
ATOM 951 N N . GLU A 1 114 ? -9.528 -10.230 -4.798 1.00 94.38 114 GLU A N 1
ATOM 952 C CA . GLU A 1 114 ? -9.653 -11.634 -5.213 1.00 94.38 114 GLU A CA 1
ATOM 953 C C . GLU A 1 114 ? -9.148 -12.600 -4.132 1.00 94.38 114 GLU A C 1
ATOM 955 O O . GLU A 1 114 ? -9.801 -13.601 -3.845 1.00 94.38 114 GLU A O 1
ATOM 960 N N . ARG A 1 115 ? -8.007 -12.294 -3.497 1.00 91.06 115 ARG A N 1
ATOM 961 C CA . ARG A 1 115 ? -7.423 -13.118 -2.425 1.00 91.06 115 ARG A CA 1
ATOM 962 C C . ARG A 1 115 ? -8.331 -13.213 -1.197 1.00 91.06 115 ARG A C 1
ATOM 964 O O . ARG A 1 115 ? -8.325 -14.246 -0.533 1.00 91.06 115 ARG A O 1
ATOM 971 N N . PHE A 1 116 ? -9.066 -12.149 -0.892 1.00 92.31 116 PHE A N 1
ATOM 972 C CA . PHE A 1 116 ? -9.888 -12.025 0.313 1.00 92.31 116 PHE A CA 1
ATOM 973 C C . PHE A 1 116 ? -11.385 -11.874 0.001 1.00 92.31 116 PHE A C 1
ATOM 975 O O . PHE A 1 116 ? -12.120 -11.288 0.789 1.00 92.31 116 PHE A O 1
ATOM 982 N N . ALA A 1 117 ? -11.844 -12.397 -1.141 1.00 92.69 117 ALA A N 1
ATOM 983 C CA . ALA A 1 117 ? -13.216 -12.210 -1.622 1.00 92.69 117 ALA A CA 1
ATOM 984 C C . ALA A 1 117 ? -14.284 -12.715 -0.635 1.00 92.69 117 ALA A C 1
ATOM 986 O O . ALA A 1 117 ? -15.351 -12.115 -0.524 1.00 92.69 117 ALA A O 1
ATOM 987 N N . ASP A 1 118 ? -13.966 -13.782 0.100 1.00 93.75 118 ASP A N 1
ATOM 988 C CA . ASP A 1 118 ? -14.860 -14.418 1.071 1.00 93.75 118 ASP A CA 1
ATOM 989 C C . ASP A 1 118 ? -14.540 -14.035 2.528 1.00 93.75 118 ASP A C 1
ATOM 991 O O . ASP A 1 118 ? -15.122 -14.603 3.452 1.00 93.75 118 ASP A O 1
ATOM 995 N N . ASP A 1 119 ? -13.603 -13.107 2.762 1.00 94.00 119 ASP A N 1
ATOM 996 C CA . ASP A 1 119 ? -13.236 -12.681 4.114 1.00 94.00 119 ASP A CA 1
ATOM 997 C C . ASP A 1 119 ? -14.169 -11.553 4.596 1.00 94.00 119 ASP A C 1
ATOM 999 O O . ASP A 1 119 ? -14.034 -10.408 4.151 1.00 94.00 119 ASP A O 1
ATOM 1003 N N . PRO A 1 120 ? -15.094 -11.815 5.542 1.00 92.00 120 PRO A N 1
ATOM 1004 C CA . PRO A 1 120 ? -16.019 -10.796 6.035 1.00 92.00 120 PRO A CA 1
ATOM 1005 C C . PRO A 1 120 ? -15.322 -9.677 6.824 1.00 92.00 120 PRO A C 1
ATOM 1007 O O . PRO A 1 120 ? -15.952 -8.660 7.119 1.00 92.00 120 PRO A O 1
ATOM 1010 N N . ALA A 1 121 ? -14.045 -9.839 7.190 1.00 92.81 121 ALA A N 1
ATOM 1011 C CA . ALA A 1 121 ? -13.255 -8.775 7.796 1.00 92.81 121 ALA A CA 1
ATOM 1012 C C . ALA A 1 121 ? -12.829 -7.705 6.777 1.00 92.81 121 ALA A C 1
ATOM 1014 O O . ALA A 1 121 ? -12.426 -6.614 7.185 1.00 92.81 121 ALA A O 1
ATOM 1015 N N . VAL A 1 122 ? -12.920 -7.978 5.470 1.00 95.19 122 VAL A N 1
ATOM 1016 C CA . VAL A 1 122 ? -12.611 -7.017 4.406 1.00 95.19 122 VAL A CA 1
ATOM 1017 C C . VAL A 1 122 ? -13.885 -6.289 3.979 1.00 95.19 122 VAL A C 1
ATOM 1019 O O . VAL A 1 122 ? -14.716 -6.811 3.246 1.00 95.19 122 VAL A O 1
ATOM 1022 N N . ILE A 1 123 ? -14.024 -5.039 4.422 1.00 95.31 123 ILE A N 1
ATOM 1023 C CA . ILE A 1 123 ? -15.153 -4.160 4.081 1.00 95.31 123 ILE A CA 1
ATOM 1024 C C . ILE A 1 123 ? -14.839 -3.348 2.824 1.00 95.31 123 ILE A C 1
ATOM 1026 O O . ILE A 1 123 ? -15.683 -3.190 1.942 1.00 95.31 123 ILE A O 1
ATOM 1030 N N . ALA A 1 124 ? -13.628 -2.794 2.749 1.00 95.56 124 ALA A N 1
ATOM 1031 C CA . ALA A 1 124 ? -13.202 -1.976 1.623 1.00 95.56 124 ALA A CA 1
ATOM 1032 C C . ALA A 1 124 ? -11.688 -2.037 1.418 1.00 95.56 124 ALA A C 1
ATOM 1034 O O . ALA A 1 124 ? -10.909 -2.184 2.359 1.00 95.56 124 ALA A O 1
ATOM 1035 N N . VAL A 1 125 ? -11.271 -1.863 0.165 1.00 96.75 125 VAL A N 1
ATOM 1036 C CA . VAL A 1 125 ? -9.861 -1.837 -0.229 1.00 96.75 125 VAL A CA 1
ATOM 1037 C C . VAL A 1 125 ? -9.636 -0.647 -1.147 1.00 96.75 125 VAL A C 1
ATOM 1039 O O . VAL A 1 125 ? -10.390 -0.442 -2.102 1.00 96.75 125 VAL A O 1
ATOM 1042 N N . ILE A 1 126 ? -8.592 0.127 -0.876 1.00 96.38 126 ILE A N 1
ATOM 1043 C CA . ILE A 1 126 ? -8.152 1.242 -1.714 1.00 96.38 126 ILE A CA 1
ATOM 1044 C C . ILE A 1 126 ? -6.773 0.941 -2.297 1.00 96.38 126 ILE A C 1
ATOM 1046 O O . ILE A 1 126 ? -5.921 0.357 -1.629 1.00 96.38 126 ILE A O 1
ATOM 1050 N N . GLY A 1 127 ? -6.551 1.332 -3.549 1.00 96.06 127 GLY A N 1
ATOM 1051 C CA . GLY A 1 127 ? -5.245 1.246 -4.190 1.00 96.06 127 GLY A CA 1
ATOM 1052 C C . GLY A 1 127 ? -4.579 2.613 -4.171 1.00 96.06 127 GLY A C 1
ATOM 1053 O O . GLY A 1 127 ? -5.117 3.572 -4.733 1.00 96.06 127 GLY A O 1
ATOM 1054 N N . VAL A 1 128 ? -3.407 2.691 -3.556 1.00 93.56 128 VAL A N 1
ATOM 1055 C CA . VAL A 1 128 ? -2.628 3.916 -3.372 1.00 93.56 128 VAL A CA 1
ATOM 1056 C C . VAL A 1 128 ? -1.303 3.773 -4.104 1.00 93.56 128 VAL A C 1
ATOM 1058 O O . VAL A 1 128 ? -0.663 2.725 -4.054 1.00 93.56 128 VAL A O 1
ATOM 1061 N N . TRP A 1 129 ? -0.870 4.840 -4.763 1.00 92.62 129 TRP A N 1
ATOM 1062 C CA . TRP A 1 129 ? 0.479 4.942 -5.305 1.00 92.62 129 TRP A CA 1
ATOM 1063 C C . TRP A 1 129 ? 1.208 6.121 -4.667 1.00 92.62 129 TRP A C 1
ATOM 1065 O O . TRP A 1 129 ? 0.623 7.188 -4.475 1.00 92.62 129 TRP A O 1
ATOM 1075 N N . VAL A 1 130 ? 2.489 5.930 -4.357 1.00 90.06 130 VAL A N 1
ATOM 1076 C CA . VAL A 1 130 ? 3.362 6.951 -3.762 1.00 90.06 130 VAL A CA 1
ATOM 1077 C C . VAL A 1 130 ? 4.680 7.005 -4.517 1.00 90.06 130 VAL A C 1
ATOM 1079 O O . VAL A 1 130 ? 5.240 5.972 -4.881 1.00 90.06 130 VAL A O 1
ATOM 1082 N N . THR A 1 131 ? 5.215 8.199 -4.740 1.00 89.19 131 THR A N 1
ATOM 1083 C CA . THR A 1 131 ? 6.524 8.379 -5.379 1.00 89.19 131 THR A CA 1
ATOM 1084 C C . THR A 1 131 ? 7.571 8.974 -4.436 1.00 89.19 131 THR A C 1
ATOM 1086 O O . THR A 1 131 ? 7.258 9.473 -3.357 1.00 89.19 131 THR A O 1
ATOM 1089 N N . ASP A 1 132 ? 8.845 8.926 -4.826 1.00 85.31 132 ASP A N 1
ATOM 1090 C CA . ASP A 1 132 ? 9.992 9.425 -4.046 1.00 85.31 132 ASP A CA 1
ATOM 1091 C C . ASP A 1 132 ? 10.028 10.949 -3.845 1.00 85.31 132 ASP A C 1
ATOM 1093 O O . ASP A 1 132 ? 10.703 11.429 -2.935 1.00 85.31 132 ASP A O 1
ATOM 1097 N N . ASN A 1 133 ? 9.268 11.704 -4.639 1.00 82.44 133 ASN A N 1
ATOM 1098 C CA . ASN A 1 133 ? 8.964 13.121 -4.413 1.00 82.44 133 ASN A CA 1
ATOM 1099 C C . ASN A 1 133 ? 7.664 13.347 -3.611 1.00 82.44 133 ASN A C 1
ATOM 1101 O O . ASN A 1 133 ? 7.137 14.456 -3.613 1.00 82.44 133 ASN A O 1
ATOM 1105 N N . TYR A 1 134 ? 7.149 12.304 -2.954 1.00 78.44 134 TYR A N 1
ATOM 1106 C CA . TYR A 1 134 ? 5.941 12.312 -2.124 1.00 78.44 134 TYR A CA 1
ATOM 1107 C C . TYR A 1 134 ? 4.657 12.721 -2.858 1.00 78.44 134 TYR A C 1
ATOM 1109 O O . TYR A 1 134 ? 3.695 13.149 -2.223 1.00 78.44 134 TYR A O 1
ATOM 1117 N N . LEU A 1 135 ? 4.596 12.547 -4.186 1.00 85.56 135 LEU A N 1
ATOM 1118 C CA . LEU A 1 135 ? 3.300 12.569 -4.859 1.00 85.56 135 LEU A CA 1
ATOM 1119 C C . LEU A 1 135 ? 2.547 11.311 -4.458 1.00 85.56 135 LEU A C 1
ATOM 1121 O O . LEU A 1 135 ? 3.070 10.199 -4.560 1.00 85.56 135 LEU A O 1
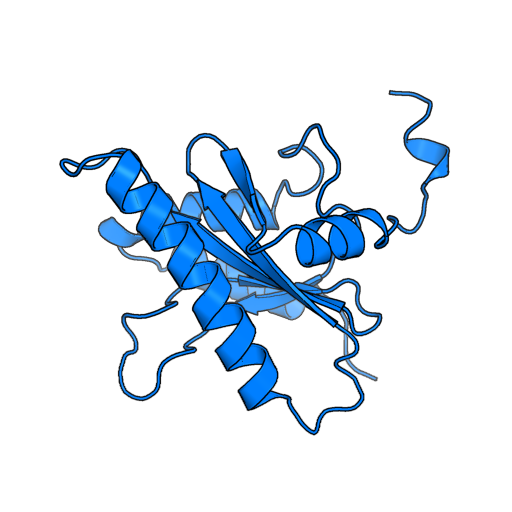ATOM 1125 N N . ILE A 1 136 ? 1.310 11.509 -4.033 1.00 86.75 136 ILE A N 1
ATOM 1126 C CA . ILE A 1 136 ? 0.384 10.430 -3.743 1.00 86.75 136 ILE A CA 1
ATOM 1127 C C . ILE A 1 136 ? -0.770 10.527 -4.726 1.00 86.75 136 ILE A C 1
ATOM 1129 O O . ILE A 1 136 ? -1.162 11.609 -5.172 1.00 86.75 136 ILE A O 1
ATOM 1133 N N . GLY A 1 137 ? -1.366 9.389 -5.021 1.00 90.19 137 GLY A N 1
ATOM 1134 C CA . GLY A 1 137 ? -2.746 9.394 -5.441 1.00 90.19 137 GLY A CA 1
ATOM 1135 C C . GLY A 1 137 ? -3.392 8.043 -5.273 1.00 90.19 137 GLY A C 1
ATOM 1136 O O . GLY A 1 137 ? -2.822 7.092 -4.741 1.00 90.19 137 GLY A O 1
ATOM 1137 N N . PHE A 1 138 ? -4.617 7.999 -5.762 1.00 93.81 138 PHE A N 1
ATOM 1138 C CA . PHE A 1 138 ? -5.496 6.857 -5.642 1.00 93.81 138 PHE A CA 1
ATOM 1139 C C . PHE A 1 138 ? -5.711 6.224 -7.013 1.00 93.81 138 PHE A C 1
ATOM 1141 O O . PHE A 1 138 ? -5.485 6.860 -8.049 1.00 93.81 138 PHE A O 1
ATOM 1148 N N . SER A 1 139 ? -6.135 4.963 -7.020 1.00 94.75 139 SER A N 1
ATOM 1149 C CA . SER A 1 139 ? -6.438 4.237 -8.259 1.00 94.75 139 SER A CA 1
ATOM 1150 C C . SER A 1 139 ? -7.670 4.808 -8.966 1.00 94.75 139 SER A C 1
ATOM 1152 O O . SER A 1 139 ? -7.778 4.723 -10.186 1.00 94.75 139 SER A O 1
ATOM 1154 N N . ASN A 1 140 ? -8.595 5.408 -8.211 1.00 94.31 140 ASN A N 1
ATOM 1155 C CA . ASN A 1 140 ? -9.797 6.076 -8.709 1.00 94.31 140 ASN A CA 1
ATOM 1156 C C . ASN A 1 140 ? -10.339 7.074 -7.654 1.00 94.31 140 ASN A C 1
ATOM 1158 O O . ASN A 1 140 ? -9.822 7.156 -6.539 1.00 94.31 140 ASN A O 1
ATOM 1162 N N . GLU A 1 141 ? -11.390 7.827 -7.992 1.00 93.94 141 GLU A N 1
ATOM 1163 C CA . GLU A 1 141 ? -11.994 8.808 -7.074 1.00 93.94 141 GLU A CA 1
ATOM 1164 C C . GLU A 1 141 ? -12.736 8.172 -5.886 1.00 93.94 141 GLU A C 1
ATOM 1166 O O . GLU A 1 141 ? -12.773 8.762 -4.809 1.00 93.94 141 GLU A O 1
ATOM 1171 N N . ILE A 1 142 ? -13.285 6.962 -6.030 1.00 94.75 142 ILE A N 1
ATOM 1172 C CA . ILE A 1 142 ? -13.953 6.254 -4.924 1.00 94.75 142 ILE A CA 1
ATOM 1173 C C . ILE A 1 142 ? -12.934 5.911 -3.834 1.00 94.75 142 ILE A C 1
ATOM 1175 O O . ILE A 1 142 ? -13.194 6.141 -2.657 1.00 94.75 142 ILE A O 1
ATOM 1179 N N . ASP A 1 143 ? -11.745 5.445 -4.217 1.00 95.00 143 ASP A N 1
ATOM 1180 C CA . ASP A 1 143 ? -10.646 5.156 -3.293 1.00 95.00 143 ASP A CA 1
ATOM 1181 C C . ASP A 1 143 ? -10.256 6.399 -2.483 1.00 95.00 143 ASP A C 1
ATOM 1183 O O . ASP A 1 143 ? -10.050 6.317 -1.274 1.00 95.00 143 ASP A O 1
ATOM 1187 N N . LYS A 1 144 ? -10.222 7.567 -3.133 1.00 91.19 144 LYS A N 1
ATOM 1188 C CA . LYS A 1 144 ? -9.969 8.853 -2.473 1.00 91.19 144 LYS A CA 1
ATOM 1189 C C . LYS A 1 144 ? -11.078 9.217 -1.486 1.00 91.19 144 LYS A C 1
ATOM 1191 O O . LYS A 1 144 ? -10.786 9.714 -0.401 1.00 91.19 144 LYS A O 1
ATOM 1196 N N . VAL A 1 145 ? -12.342 8.997 -1.853 1.00 90.75 145 VAL A N 1
ATOM 1197 C CA . VAL A 1 145 ? -13.493 9.249 -0.970 1.00 90.75 145 VAL A CA 1
ATOM 1198 C C . VAL A 1 145 ? -13.450 8.333 0.251 1.00 90.75 145 VAL A C 1
ATOM 1200 O O . VAL A 1 145 ? -13.596 8.823 1.368 1.00 90.75 145 VAL A O 1
ATOM 1203 N N . ILE A 1 146 ? -13.177 7.038 0.062 1.00 91.94 146 ILE A N 1
ATOM 1204 C CA . ILE A 1 146 ? -13.016 6.079 1.162 1.00 91.94 146 ILE A CA 1
ATOM 1205 C C . ILE A 1 146 ? -11.882 6.530 2.079 1.00 91.94 146 ILE A C 1
ATOM 1207 O O . ILE A 1 146 ? -12.088 6.633 3.282 1.00 91.94 146 ILE A O 1
ATOM 1211 N N . ALA A 1 147 ? -10.714 6.856 1.520 1.00 89.56 147 ALA A N 1
ATOM 1212 C CA . ALA A 1 147 ? -9.554 7.271 2.300 1.00 89.56 147 ALA A CA 1
ATOM 1213 C C . ALA A 1 147 ? -9.838 8.509 3.168 1.00 89.56 147 ALA A C 1
ATOM 1215 O O . ALA A 1 147 ? -9.454 8.538 4.332 1.00 89.56 147 ALA A O 1
ATOM 1216 N N . LYS A 1 148 ? -10.577 9.490 2.630 1.00 85.94 148 LYS A N 1
ATOM 1217 C CA . LYS A 1 148 ? -11.034 10.674 3.377 1.00 85.94 148 LYS A CA 1
ATOM 1218 C C . LYS A 1 148 ? -12.061 10.353 4.462 1.00 85.94 148 LYS A C 1
ATOM 1220 O O . LYS A 1 148 ? -12.083 11.037 5.477 1.00 85.94 148 LYS A O 1
ATOM 1225 N N . ALA A 1 149 ? -12.917 9.359 4.237 1.00 86.75 149 ALA A N 1
ATOM 1226 C CA . ALA A 1 149 ? -13.914 8.923 5.212 1.00 86.75 149 ALA A CA 1
ATOM 1227 C C . ALA A 1 149 ? -13.299 8.109 6.362 1.00 86.75 149 ALA A C 1
ATOM 1229 O O . ALA A 1 149 ? -13.921 7.967 7.414 1.00 86.75 149 ALA A O 1
ATOM 1230 N N . VAL A 1 150 ? -12.083 7.577 6.187 1.00 86.12 150 VAL A N 1
ATOM 1231 C CA . VAL A 1 150 ? -11.329 6.968 7.285 1.00 86.12 150 VAL A CA 1
ATOM 1232 C C . VAL A 1 150 ? -10.755 8.075 8.172 1.00 86.12 150 VAL A C 1
ATOM 1234 O O . VAL A 1 150 ? -9.606 8.490 8.022 1.00 86.12 150 VAL A O 1
ATOM 1237 N N . GLU A 1 151 ? -11.567 8.555 9.111 1.00 69.44 151 GLU A N 1
ATOM 1238 C CA . GLU A 1 151 ? -11.124 9.533 10.100 1.00 69.44 151 GLU A CA 1
ATOM 1239 C C . GLU A 1 151 ? -10.053 8.935 11.032 1.00 69.44 151 GLU A C 1
ATOM 1241 O O . GLU A 1 151 ? -10.157 7.773 11.447 1.00 69.44 151 GLU A O 1
ATOM 1246 N N . PRO A 1 152 ? -9.025 9.712 11.413 1.00 66.19 152 PRO A N 1
ATOM 1247 C CA . PRO A 1 152 ? -8.196 9.346 12.551 1.00 66.19 152 PRO A CA 1
ATOM 1248 C C . PRO A 1 152 ? -9.055 9.370 13.822 1.00 66.19 152 PRO A C 1
ATOM 1250 O O . PRO A 1 152 ? -9.925 10.220 13.954 1.00 66.19 152 PRO A O 1
ATOM 1253 N N . ASP A 1 153 ? -8.778 8.495 14.795 1.00 58.69 153 ASP A N 1
ATOM 1254 C CA . ASP A 1 153 ? -9.577 8.381 16.037 1.00 58.69 153 ASP A CA 1
ATOM 1255 C C . ASP A 1 153 ? -9.677 9.678 16.894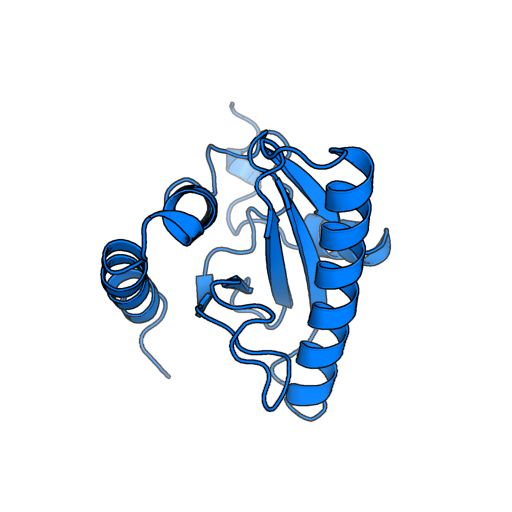 1.00 58.69 153 ASP A C 1
ATOM 1257 O O . ASP A 1 153 ? -10.376 9.685 17.904 1.00 58.69 153 ASP A O 1
ATOM 1261 N N . TYR A 1 154 ? -9.021 10.781 16.494 1.00 54.38 154 TYR A N 1
ATOM 1262 C CA . TYR A 1 154 ? -9.060 12.097 17.150 1.00 54.38 154 TYR A CA 1
ATOM 1263 C C . TYR A 1 154 ? -9.143 13.262 16.138 1.00 54.38 154 TYR A C 1
ATOM 1265 O O . TYR A 1 154 ? -8.179 14.015 15.974 1.00 54.38 154 TYR A O 1
ATOM 1273 N N . PRO A 1 155 ? -10.284 13.468 15.455 1.00 54.44 155 PRO A N 1
ATOM 1274 C CA . PRO A 1 155 ? -10.417 14.519 14.438 1.00 54.44 155 PRO A CA 1
ATOM 1275 C C . PRO A 1 155 ? -10.316 15.947 15.016 1.00 54.44 155 PRO A C 1
ATOM 1277 O O . PRO A 1 155 ? -9.960 16.887 14.314 1.00 54.44 155 PRO A O 1
ATOM 1280 N N . HIS A 1 156 ? -10.569 16.116 16.317 1.00 49.19 156 HIS A N 1
ATOM 1281 C CA . HIS A 1 156 ? -10.597 17.401 17.029 1.00 49.19 156 HIS A CA 1
ATOM 1282 C C . HIS A 1 156 ? -9.211 17.980 17.371 1.00 49.19 156 HIS A C 1
ATOM 1284 O O . HIS A 1 156 ? -9.121 19.148 17.741 1.00 49.19 156 HIS A O 1
ATOM 1290 N N . LEU A 1 157 ? -8.126 17.211 17.222 1.00 46.50 157 LEU A N 1
ATOM 1291 C CA . LEU A 1 157 ? -6.754 17.706 17.424 1.00 46.50 157 LEU A CA 1
ATOM 1292 C C . LEU A 1 157 ? -6.129 18.308 16.153 1.00 46.50 157 LEU A C 1
ATOM 1294 O O . LEU A 1 157 ? -5.082 18.940 16.232 1.00 46.50 157 LEU A O 1
ATOM 1298 N N . LEU A 1 158 ? -6.782 18.169 14.994 1.00 48.72 158 LEU A N 1
ATOM 1299 C CA . LEU A 1 158 ? -6.320 18.735 13.719 1.00 48.72 158 LEU A CA 1
ATOM 1300 C C . LEU A 1 158 ? -6.758 20.196 13.505 1.00 48.72 158 LEU A C 1
ATOM 1302 O O . LEU A 1 158 ? -6.377 20.801 12.512 1.00 48.72 158 LEU A O 1
ATOM 1306 N N . GLY A 1 159 ? -7.545 20.770 14.423 1.00 39.72 159 GLY A N 1
ATOM 1307 C CA . GLY A 1 159 ? -7.993 22.170 14.374 1.00 39.72 159 GLY A CA 1
ATOM 1308 C C . GLY A 1 159 ? -7.073 23.180 15.075 1.00 39.72 159 GLY A C 1
ATOM 1309 O O . GLY A 1 159 ? -7.456 24.340 15.199 1.00 39.72 159 GLY A O 1
ATOM 1310 N N . TYR A 1 160 ? -5.905 22.751 15.568 1.00 38.34 160 TYR A N 1
ATOM 1311 C CA . TYR A 1 160 ? -4.975 23.580 16.356 1.00 38.34 160 TYR A CA 1
ATOM 1312 C C . TYR A 1 160 ? -3.522 23.584 15.837 1.00 38.34 160 TYR A C 1
ATOM 1314 O O . TYR A 1 160 ? -2.626 24.038 16.550 1.00 38.34 160 TYR A O 1
ATOM 1322 N N . LEU A 1 161 ? -3.283 23.110 14.612 1.00 38.38 161 LEU A N 1
ATOM 1323 C CA . LEU A 1 161 ? -2.008 23.243 13.892 1.00 38.38 161 LEU A CA 1
ATOM 1324 C C . LEU A 1 161 ? -2.218 24.072 12.624 1.00 38.38 161 LEU A C 1
ATOM 1326 O O . LEU A 1 161 ? -1.271 24.802 12.258 1.00 38.38 161 LEU A O 1
#